Protein AF-A0A7C9DXY9-F1 (afdb_monomer)

Secondary structure (DSSP, 8-state):
-HHHHHTTS---B-TTSPBPPHHHHHHHHHTT-SSS-HHHHHHHHHHHHTT-EEEETT--SS----SS------------------S-HHHHHHHHHH--------SEEEE---TT------

Mean predicted aligned error: 15.32 Å

Organism: Opuntia streptacantha (NCBI:txid393608)

Sequence (122 aa):
TLFLAEIGALLLVDEKHTTISLKEIYEKVAEGKSGCCWEGFEVYRHLKSLGYIVGRHDIPWSLKSARGSLMRLEDSSDENSLSETAMDTSTIVQLLKDLHIMEVTPSFEVYLPNSKFRKTSP

Solvent-accessible surface area (backbone atoms only — not comparable to full-atom values): 8253 Å² total; per-residue (Å²): 109,69,69,41,41,76,72,69,76,43,88,52,60,49,99,81,70,46,74,58,50,71,67,59,54,49,52,46,33,72,68,54,77,42,101,48,49,64,68,59,47,52,54,50,50,52,43,47,74,73,49,34,46,77,46,55,49,99,52,76,95,64,86,75,83,71,83,74,80,83,86,79,91,80,89,79,89,84,88,82,90,86,86,90,74,99,65,64,56,66,57,54,51,47,53,56,68,68,48,77,68,69,85,80,74,64,77,56,40,81,41,78,69,51,96,78,70,64,79,73,77,131

pLDDT: mean 73.52, std 20.15, range [30.45, 94.94]

Foldseek 3Di:
DLLCVVVVNDWDADPVRHTDDSVNVVVVQPVCPPVAHPVNVVVVNVLVVVQKDKDFPPDDPDDPPPPDDDDDDDDDDDDDDDDDDDDPVVVVVVVVVVPPPPPPGDGIDIDDNDPPPDPPDD

InterPro domains:
  IPR024337 tRNA-splicing endonuclease, subunit Sen54 [PTHR21027] (1-83)

Structure (mmCIF, N/CA/C/O backbone):
data_AF-A0A7C9DXY9-F1
#
_entry.id   AF-A0A7C9DXY9-F1
#
loop_
_atom_site.group_PDB
_atom_site.id
_atom_site.type_symbol
_atom_site.label_atom_id
_atom_site.label_alt_id
_atom_site.label_comp_id
_atom_site.label_asym_id
_atom_site.label_entity_id
_atom_site.label_seq_id
_atom_site.pdbx_PDB_ins_code
_atom_site.Cartn_x
_atom_site.Cartn_y
_atom_site.Cartn_z
_atom_site.occupancy
_atom_site.B_iso_or_equiv
_atom_site.auth_seq_id
_atom_site.auth_comp_id
_atom_site.auth_asym_id
_atom_site.auth_atom_id
_atom_site.pdbx_PDB_model_num
ATOM 1 N N . THR A 1 1 ? -2.230 -4.893 2.667 1.00 89.31 1 THR A N 1
ATOM 2 C CA . THR A 1 1 ? -3.315 -4.951 3.670 1.00 89.31 1 THR A CA 1
ATOM 3 C C . THR A 1 1 ? -3.980 -3.606 3.865 1.00 89.31 1 THR A C 1
ATOM 5 O O . THR A 1 1 ? -5.143 -3.499 3.510 1.00 89.31 1 THR A O 1
ATOM 8 N N . LEU A 1 2 ? -3.257 -2.581 4.334 1.00 92.25 2 LEU A N 1
ATOM 9 C CA . LEU A 1 2 ? -3.814 -1.250 4.616 1.00 92.25 2 LEU A CA 1
ATOM 10 C C . LEU A 1 2 ? -4.641 -0.664 3.456 1.00 92.25 2 LEU A C 1
ATOM 12 O O . LEU A 1 2 ? -5.796 -0.328 3.662 1.00 92.25 2 LEU A O 1
ATOM 16 N N . PHE A 1 3 ? -4.122 -0.677 2.223 1.00 92.94 3 PHE A N 1
ATOM 17 C CA . PHE A 1 3 ? -4.860 -0.195 1.042 1.00 92.94 3 PHE A CA 1
ATOM 18 C C . PHE A 1 3 ? -6.227 -0.873 0.842 1.00 92.94 3 PHE A C 1
ATOM 20 O O . PHE A 1 3 ? -7.200 -0.218 0.495 1.00 92.94 3 PHE A O 1
ATOM 27 N N . LEU A 1 4 ? -6.315 -2.192 1.060 1.00 93.88 4 LEU A N 1
ATOM 28 C CA . LEU A 1 4 ? -7.575 -2.925 0.898 1.00 93.88 4 LEU A CA 1
ATOM 29 C C . LEU A 1 4 ? -8.569 -2.583 2.013 1.00 93.88 4 LEU A C 1
ATOM 31 O O . LEU A 1 4 ? -9.768 -2.532 1.758 1.00 93.88 4 LEU A O 1
ATOM 35 N N . ALA A 1 5 ? -8.068 -2.337 3.226 1.00 94.00 5 ALA A N 1
ATOM 36 C CA . ALA A 1 5 ? -8.885 -1.865 4.336 1.00 94.00 5 ALA A CA 1
ATOM 37 C C . ALA A 1 5 ? -9.385 -0.426 4.096 1.00 94.00 5 ALA A C 1
ATOM 39 O O . ALA A 1 5 ? -10.560 -0.160 4.325 1.00 94.00 5 ALA A O 1
ATOM 40 N N . GLU A 1 6 ? -8.543 0.470 3.557 1.00 93.81 6 GLU A N 1
ATOM 41 C CA . GLU A 1 6 ? -8.926 1.848 3.192 1.00 93.81 6 GLU A CA 1
ATOM 42 C C . GLU A 1 6 ? -10.101 1.887 2.206 1.00 93.81 6 GLU A C 1
ATOM 44 O O . GLU A 1 6 ? -11.012 2.695 2.366 1.00 93.81 6 GLU A O 1
ATOM 49 N N . ILE A 1 7 ? -10.104 1.008 1.198 1.00 94.31 7 ILE A N 1
ATOM 50 C CA . ILE A 1 7 ? -11.180 0.945 0.194 1.00 94.31 7 ILE A CA 1
ATOM 51 C C . ILE A 1 7 ? -12.376 0.082 0.632 1.00 94.31 7 ILE A C 1
ATOM 53 O O . ILE A 1 7 ? -13.278 -0.159 -0.167 1.00 94.31 7 ILE A O 1
ATOM 57 N N . GLY A 1 8 ? -12.373 -0.441 1.863 1.00 93.31 8 GLY A N 1
ATOM 58 C CA . GLY A 1 8 ? -13.444 -1.297 2.384 1.00 93.31 8 GLY A CA 1
ATOM 59 C C . GLY A 1 8 ? -13.518 -2.697 1.759 1.00 93.31 8 GLY A C 1
ATOM 60 O O . GLY A 1 8 ? -14.523 -3.383 1.912 1.00 93.31 8 GLY A O 1
ATOM 61 N N . ALA A 1 9 ? -12.467 -3.145 1.067 1.00 94.06 9 ALA A N 1
ATOM 62 C CA . ALA A 1 9 ? -12.392 -4.471 0.445 1.00 94.06 9 ALA A CA 1
ATOM 63 C C . ALA A 1 9 ? -11.807 -5.551 1.375 1.00 94.06 9 ALA A C 1
ATOM 65 O O . ALA A 1 9 ? -11.730 -6.719 0.996 1.00 94.06 9 ALA A O 1
ATOM 66 N N . LEU A 1 10 ? -11.354 -5.169 2.572 1.00 94.94 10 LEU A N 1
ATOM 67 C CA . LEU A 1 10 ? -10.794 -6.077 3.566 1.00 94.94 10 LEU A CA 1
ATOM 68 C C . LEU A 1 10 ? -11.209 -5.652 4.974 1.00 94.94 10 LEU A C 1
ATOM 70 O O . LEU A 1 10 ? -10.914 -4.537 5.396 1.00 94.94 10 LEU A O 1
ATOM 74 N N . LEU A 1 11 ? -11.827 -6.574 5.711 1.00 93.69 11 LEU A N 1
ATOM 75 C CA . LEU A 1 11 ? -12.087 -6.439 7.140 1.00 93.69 11 LEU A CA 1
ATOM 76 C C . LEU A 1 11 ? -11.051 -7.261 7.911 1.00 93.69 11 LEU A C 1
ATOM 78 O O . LEU A 1 11 ? -10.916 -8.461 7.675 1.00 93.69 11 LEU A O 1
ATOM 82 N N . LEU A 1 12 ? -10.320 -6.619 8.821 1.00 92.06 12 LEU A N 1
ATOM 83 C CA . LEU A 1 12 ? -9.386 -7.300 9.713 1.00 92.06 12 LEU A CA 1
ATOM 84 C C . LEU A 1 12 ? -10.046 -7.547 11.065 1.00 92.06 12 LEU A C 1
ATOM 86 O O . LEU A 1 12 ? -10.699 -6.659 11.612 1.00 92.06 12 LEU A O 1
ATOM 90 N N . VAL A 1 13 ? -9.835 -8.740 11.608 1.00 94.06 13 VAL A N 1
ATOM 91 C CA . VAL A 1 13 ? -10.272 -9.124 12.951 1.00 94.06 13 VAL A CA 1
ATOM 92 C C . VAL A 1 13 ? -9.083 -9.639 13.751 1.00 94.06 13 VAL A C 1
ATOM 94 O O . VAL A 1 13 ? -8.146 -10.200 13.180 1.00 94.06 13 VAL A O 1
ATOM 97 N N . ASP A 1 14 ? -9.106 -9.411 15.058 1.00 89.94 14 ASP A N 1
ATOM 98 C CA . ASP A 1 14 ? -8.112 -9.935 15.990 1.00 89.94 14 ASP A CA 1
ATOM 99 C C . ASP A 1 14 ? -8.426 -11.383 16.427 1.00 89.94 14 ASP A C 1
ATOM 101 O O . ASP A 1 14 ? -9.402 -12.000 15.990 1.00 89.94 14 ASP A O 1
ATOM 105 N N . GLU A 1 15 ? -7.599 -11.931 17.322 1.00 92.44 15 GLU A N 1
ATOM 106 C CA . GLU A 1 15 ? -7.778 -13.274 17.902 1.00 92.44 15 GLU A CA 1
ATOM 107 C C . GLU A 1 15 ? -9.085 -13.427 18.696 1.00 92.44 15 GLU A C 1
ATOM 109 O O . GLU A 1 15 ? -9.577 -14.537 18.885 1.00 92.44 15 GLU A O 1
ATOM 114 N N . LYS A 1 16 ? -9.664 -12.315 19.158 1.00 94.00 16 LYS A N 1
ATOM 115 C CA . LYS A 1 16 ? -10.932 -12.259 19.892 1.00 94.00 16 LYS A CA 1
ATOM 116 C C . LYS A 1 16 ? -12.114 -11.975 18.962 1.00 94.00 16 LYS A C 1
ATOM 118 O O . LYS A 1 16 ? -13.192 -11.638 19.447 1.00 94.00 16 LYS A O 1
ATOM 123 N N . HIS A 1 17 ? -11.925 -12.092 17.646 1.00 91.00 17 HIS A N 1
ATOM 124 C CA . HIS A 1 17 ? -12.917 -11.781 16.615 1.00 91.00 17 HIS A CA 1
ATOM 125 C C . HIS A 1 17 ? -13.438 -10.334 16.649 1.00 91.00 17 HIS A C 1
ATOM 127 O O . HIS A 1 17 ? -14.507 -10.038 16.117 1.00 91.00 17 HIS A O 1
ATOM 133 N N . THR A 1 18 ? -12.684 -9.416 17.251 1.00 94.12 18 THR A N 1
ATOM 134 C CA . THR A 1 18 ? -12.998 -7.988 17.280 1.00 94.12 18 THR A CA 1
ATOM 135 C C . THR A 1 18 ? -12.429 -7.323 16.036 1.00 94.12 18 THR A C 1
ATOM 137 O O . THR A 1 18 ? -11.302 -7.600 15.625 1.00 94.12 18 THR A O 1
ATOM 140 N N . THR A 1 19 ? -13.209 -6.447 15.406 1.00 93.38 19 THR A N 1
ATOM 141 C CA . THR A 1 19 ? -12.778 -5.723 14.208 1.00 93.38 19 THR A CA 1
ATOM 142 C C . THR A 1 19 ? -11.672 -4.734 14.545 1.00 93.38 19 THR A C 1
ATOM 144 O O . THR A 1 19 ? -11.861 -3.876 15.406 1.00 93.38 19 THR A O 1
ATOM 147 N N . ILE A 1 20 ? -10.559 -4.814 13.822 1.00 93.69 20 ILE A N 1
ATOM 148 C CA . ILE A 1 20 ? -9.458 -3.858 13.940 1.00 93.69 20 ILE A CA 1
ATOM 149 C C . ILE A 1 20 ? -9.846 -2.597 13.171 1.00 93.69 20 ILE A C 1
ATOM 151 O O . ILE A 1 20 ? -10.178 -2.650 11.983 1.00 93.69 20 ILE A O 1
ATOM 155 N N . SER A 1 21 ? -9.809 -1.458 13.850 1.00 93.56 21 SER A N 1
ATOM 156 C CA . SER A 1 21 ? -10.136 -0.168 13.252 1.00 93.56 21 SER A CA 1
ATOM 157 C C . SER A 1 21 ? -9.048 0.286 12.279 1.00 93.56 21 SER A C 1
ATOM 159 O O . SER A 1 21 ? -7.868 -0.025 12.437 1.00 93.56 21 SER A O 1
ATOM 161 N N . LEU A 1 22 ? -9.420 1.098 11.287 1.00 93.12 22 LEU A N 1
ATOM 162 C CA . LEU A 1 22 ? -8.454 1.640 10.327 1.00 93.12 22 LEU A CA 1
ATOM 163 C C . LEU A 1 22 ? -7.324 2.427 11.021 1.00 93.12 22 LEU A C 1
ATOM 165 O O . LEU A 1 22 ? -6.169 2.329 10.614 1.00 93.12 22 LEU A O 1
ATOM 169 N N . LYS A 1 23 ? -7.641 3.145 12.109 1.00 93.25 23 LYS A N 1
ATOM 170 C CA . LYS A 1 23 ? -6.666 3.880 12.930 1.00 93.25 23 LYS A CA 1
ATOM 171 C C . LYS A 1 23 ? -5.591 2.957 13.506 1.00 93.25 23 LYS A C 1
ATOM 173 O O . LYS A 1 23 ? -4.410 3.255 13.385 1.00 93.25 23 LYS A O 1
ATOM 178 N N . GLU A 1 24 ? -5.990 1.819 14.065 1.00 92.12 24 GLU A N 1
ATOM 179 C CA . GLU A 1 24 ? -5.055 0.833 14.621 1.00 92.12 24 GLU A CA 1
ATOM 180 C C . GLU A 1 24 ? -4.175 0.200 13.533 1.00 92.12 24 GLU A C 1
ATOM 182 O O . GLU A 1 24 ? -3.007 -0.105 13.775 1.00 92.12 24 GLU A O 1
ATOM 187 N N . ILE A 1 25 ? -4.699 0.019 12.313 1.00 91.50 25 ILE A N 1
ATOM 188 C CA . ILE A 1 25 ? -3.892 -0.455 11.178 1.00 91.50 25 ILE A CA 1
ATOM 189 C C . ILE A 1 25 ? -2.819 0.584 10.827 1.00 91.50 25 ILE A C 1
ATOM 191 O O . ILE A 1 25 ? -1.666 0.208 10.616 1.00 91.50 25 ILE A O 1
ATOM 195 N N . TYR A 1 26 ? -3.169 1.873 10.787 1.00 91.69 26 TYR A N 1
ATOM 196 C CA . TYR A 1 26 ? -2.206 2.949 10.539 1.00 91.69 26 TYR A CA 1
ATOM 197 C C . TYR A 1 26 ? -1.124 3.025 11.614 1.00 91.69 26 TYR A C 1
ATOM 199 O O . TYR A 1 26 ? 0.053 3.119 11.275 1.00 91.69 26 TYR A O 1
ATOM 207 N N . GLU A 1 27 ? -1.501 2.934 12.890 1.00 90.94 27 GLU A N 1
ATOM 208 C CA . GLU A 1 27 ? -0.551 2.924 14.008 1.00 90.94 27 GLU A CA 1
ATOM 209 C C . GLU A 1 27 ? 0.459 1.777 13.860 1.00 90.94 27 GLU A C 1
ATOM 211 O O . GLU A 1 27 ? 1.665 2.003 13.928 1.00 90.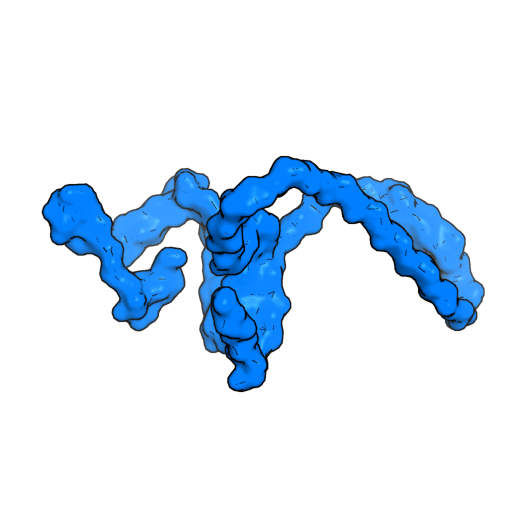94 27 GLU A O 1
ATOM 216 N N . LYS A 1 28 ? -0.001 0.568 13.510 1.00 87.69 28 LYS A N 1
ATOM 217 C CA . LYS A 1 28 ? 0.884 -0.585 13.264 1.00 87.69 28 LYS A CA 1
ATOM 218 C C . LYS A 1 28 ? 1.865 -0.376 12.105 1.00 87.69 28 LYS A C 1
ATOM 220 O O . LYS A 1 28 ? 2.976 -0.903 12.164 1.00 87.69 28 LYS A O 1
ATOM 225 N N . VAL A 1 29 ? 1.466 0.354 11.060 1.00 87.81 29 VAL A N 1
ATOM 226 C CA . VAL A 1 29 ? 2.355 0.696 9.936 1.00 87.81 29 VAL A CA 1
ATOM 227 C C . VAL A 1 29 ? 3.361 1.769 10.350 1.00 87.81 29 VAL A C 1
ATOM 229 O O . VAL A 1 29 ? 4.548 1.630 10.063 1.00 87.81 29 VAL A O 1
ATOM 232 N N . ALA A 1 30 ? 2.916 2.796 11.076 1.00 87.06 30 ALA A N 1
ATOM 233 C CA . ALA A 1 30 ? 3.774 3.864 11.584 1.00 87.06 30 ALA A CA 1
ATOM 234 C C . ALA A 1 30 ? 4.820 3.358 12.594 1.00 87.06 30 ALA A C 1
ATOM 236 O O . ALA A 1 30 ? 5.930 3.877 12.646 1.00 87.06 30 ALA A O 1
ATOM 237 N N . GLU A 1 31 ? 4.504 2.308 13.357 1.00 87.06 31 GLU A N 1
ATOM 238 C CA . GLU A 1 31 ? 5.454 1.637 14.253 1.00 87.06 31 GLU A CA 1
ATOM 239 C C . GLU A 1 31 ? 6.623 0.953 13.518 1.00 87.06 31 GLU A C 1
ATOM 241 O O . GLU A 1 31 ? 7.585 0.544 14.168 1.00 87.06 31 GLU A O 1
ATOM 246 N N . GLY A 1 32 ? 6.549 0.766 12.193 1.00 79.19 32 GLY A N 1
ATOM 247 C CA . GLY A 1 32 ? 7.618 0.162 11.384 1.00 79.19 32 GLY A CA 1
ATOM 248 C C . GLY A 1 32 ? 7.863 -1.332 11.642 1.00 79.19 32 GLY A C 1
ATOM 249 O O . GLY A 1 32 ? 8.791 -1.916 11.091 1.00 79.19 32 GLY A O 1
ATOM 250 N N . LYS A 1 33 ? 7.033 -1.974 12.473 1.00 75.19 33 LYS A N 1
ATOM 251 C CA . LYS A 1 33 ? 7.135 -3.407 12.813 1.00 75.19 33 LYS A CA 1
ATOM 252 C C . LYS A 1 33 ? 6.486 -4.310 11.770 1.00 75.19 33 LYS A C 1
ATOM 254 O O . LYS A 1 33 ? 6.796 -5.495 11.684 1.00 75.19 33 LYS A O 1
ATOM 259 N N . SER A 1 34 ? 5.564 -3.769 10.981 1.00 67.38 34 SER A N 1
ATOM 260 C CA . SER A 1 34 ? 5.091 -4.417 9.765 1.00 67.38 34 SER A CA 1
ATOM 261 C C . SER A 1 34 ? 6.145 -4.188 8.692 1.00 67.38 34 SER A C 1
ATOM 263 O O . SER A 1 34 ? 6.509 -3.037 8.506 1.00 67.38 34 SER A O 1
ATOM 265 N N . GLY A 1 35 ? 6.632 -5.220 7.994 1.00 72.31 35 GLY A N 1
ATOM 266 C CA . GLY A 1 35 ? 7.682 -5.131 6.956 1.00 72.31 35 GLY A CA 1
ATOM 267 C C . GLY A 1 35 ? 7.314 -4.328 5.690 1.00 72.31 35 GLY A C 1
ATOM 268 O O . GLY A 1 35 ? 7.477 -4.820 4.574 1.00 72.31 35 GLY A O 1
ATOM 269 N N . CYS A 1 36 ? 6.761 -3.133 5.884 1.00 76.25 36 CYS A N 1
ATOM 270 C CA . CYS A 1 36 ? 6.344 -2.083 4.973 1.00 76.25 36 CYS A CA 1
ATOM 271 C C . CYS A 1 36 ? 6.517 -0.758 5.736 1.00 76.25 36 CYS A C 1
ATOM 273 O O . CYS A 1 36 ? 5.872 -0.563 6.766 1.00 76.25 36 CYS A O 1
ATOM 275 N N . CYS A 1 37 ? 7.365 0.139 5.238 1.00 84.94 37 CYS A N 1
ATOM 276 C CA . CYS A 1 37 ? 7.462 1.505 5.751 1.00 84.94 37 CYS A CA 1
ATOM 277 C C . CYS A 1 37 ? 6.319 2.386 5.218 1.00 84.94 37 CYS A C 1
ATOM 279 O O . CYS A 1 37 ? 5.583 1.987 4.304 1.00 84.94 37 CYS A O 1
ATOM 281 N N . TRP A 1 38 ? 6.182 3.587 5.784 1.00 88.12 38 TRP A N 1
ATOM 282 C CA . TRP A 1 38 ? 5.165 4.559 5.381 1.00 88.12 38 TRP A CA 1
ATOM 283 C C . TRP A 1 38 ? 5.357 5.021 3.934 1.00 88.12 38 TRP A C 1
ATOM 285 O O . TRP A 1 38 ? 4.423 4.990 3.136 1.00 88.12 38 TRP A O 1
ATOM 295 N N . GLU A 1 39 ? 6.591 5.345 3.563 1.00 89.25 39 GLU A N 1
ATOM 296 C CA . GLU A 1 39 ? 6.957 5.841 2.236 1.00 89.25 39 GLU A CA 1
ATOM 297 C C . GLU A 1 39 ? 6.654 4.788 1.162 1.00 89.25 39 GLU A C 1
ATOM 299 O O . GLU A 1 39 ? 6.085 5.082 0.110 1.00 89.25 39 GLU A O 1
ATOM 304 N N . GLY A 1 40 ? 6.961 3.520 1.455 1.00 89.12 40 GLY A N 1
ATOM 305 C CA . GLY A 1 40 ? 6.621 2.400 0.580 1.00 89.12 40 GLY A CA 1
ATOM 306 C C . GLY A 1 40 ? 5.110 2.240 0.407 1.00 89.12 40 GLY A C 1
ATOM 307 O O . GLY A 1 40 ? 4.639 1.941 -0.693 1.00 89.12 40 GLY A O 1
ATOM 308 N N . PHE A 1 41 ? 4.334 2.479 1.466 1.00 91.00 41 PHE A N 1
ATOM 309 C CA . PHE A 1 41 ? 2.878 2.453 1.390 1.00 91.00 41 PHE A CA 1
ATOM 310 C C . PHE A 1 41 ? 2.316 3.591 0.528 1.00 91.00 41 PHE A C 1
ATOM 312 O O . PHE A 1 41 ? 1.412 3.339 -0.269 1.00 91.00 41 PHE A O 1
ATOM 319 N N . GLU A 1 42 ? 2.848 4.809 0.624 1.00 92.62 42 GLU A N 1
ATOM 320 C CA . GLU A 1 42 ? 2.406 5.940 -0.204 1.00 92.62 42 GLU A CA 1
ATOM 321 C C . GLU A 1 42 ? 2.630 5.675 -1.696 1.00 92.62 42 GLU A C 1
ATOM 323 O O . GLU A 1 42 ? 1.709 5.844 -2.503 1.00 92.62 42 GLU A O 1
ATOM 328 N N . VAL A 1 43 ? 3.811 5.162 -2.059 1.00 93.06 43 VAL A N 1
ATOM 329 C CA . VAL A 1 43 ? 4.124 4.757 -3.439 1.00 93.06 43 VAL A CA 1
ATOM 330 C C . VAL A 1 43 ? 3.176 3.650 -3.903 1.00 93.06 43 VAL A C 1
ATOM 332 O O . VAL A 1 43 ? 2.570 3.756 -4.973 1.00 93.06 43 VAL A O 1
ATOM 335 N N . TYR A 1 44 ? 2.985 2.611 -3.085 1.00 92.94 44 TYR A N 1
ATOM 336 C CA . TYR A 1 44 ? 2.054 1.522 -3.380 1.00 92.94 44 TYR A CA 1
ATOM 337 C C . TYR A 1 44 ? 0.626 2.038 -3.606 1.00 92.94 44 TYR A C 1
ATOM 339 O O . TYR A 1 44 ? -0.015 1.682 -4.597 1.00 92.94 44 TYR A O 1
ATOM 347 N N . ARG A 1 45 ? 0.125 2.900 -2.715 1.00 93.81 45 ARG A N 1
ATOM 348 C CA . ARG A 1 45 ? -1.216 3.496 -2.782 1.00 93.81 45 ARG A CA 1
ATOM 349 C C . ARG A 1 45 ? -1.395 4.299 -4.065 1.00 93.81 45 ARG A C 1
ATOM 351 O O . ARG A 1 45 ? -2.416 4.141 -4.737 1.00 93.81 45 ARG A O 1
ATOM 358 N N . HIS A 1 46 ? -0.399 5.100 -4.436 1.00 94.31 46 HIS A N 1
ATOM 359 C CA . HIS A 1 46 ? -0.428 5.879 -5.668 1.00 94.31 46 HIS A CA 1
ATOM 360 C C . HIS A 1 46 ? -0.488 4.979 -6.911 1.00 94.31 46 HIS A C 1
ATOM 362 O O . HIS A 1 46 ? -1.421 5.094 -7.708 1.00 94.31 46 HIS A O 1
ATOM 368 N N . LEU A 1 47 ? 0.423 4.009 -7.033 1.00 93.12 47 LEU A N 1
ATOM 369 C CA . LEU A 1 47 ? 0.443 3.056 -8.149 1.00 93.12 47 LEU A CA 1
ATOM 370 C C . LEU A 1 47 ? -0.876 2.282 -8.270 1.00 93.12 47 LEU A C 1
ATOM 372 O O . LEU A 1 47 ? -1.433 2.146 -9.361 1.00 93.12 47 LEU A O 1
ATOM 376 N N . LYS A 1 48 ? -1.421 1.817 -7.140 1.00 92.50 48 LYS A N 1
ATOM 377 C CA . LYS A 1 48 ? -2.714 1.128 -7.102 1.00 92.50 48 LYS A CA 1
ATOM 378 C C . LYS A 1 48 ? -3.867 2.018 -7.558 1.00 92.50 48 LYS A C 1
ATOM 380 O O . LYS A 1 48 ? -4.726 1.526 -8.286 1.00 92.50 48 LYS A O 1
ATOM 385 N N . SER A 1 49 ? -3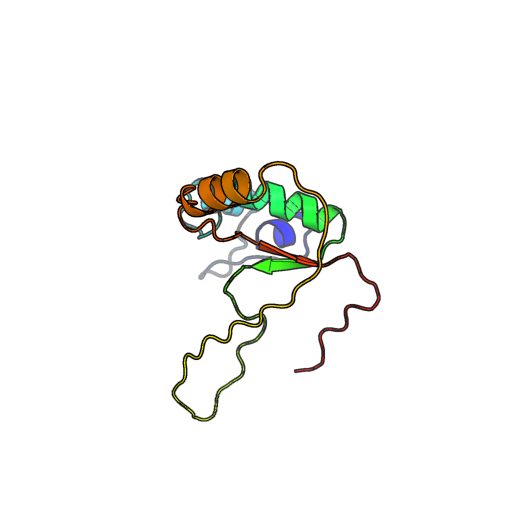.887 3.292 -7.167 1.00 90.25 49 SER A N 1
ATOM 386 C CA . SER A 1 49 ? -4.931 4.243 -7.583 1.00 90.25 49 SER A CA 1
ATOM 387 C C . SER A 1 49 ? -4.934 4.503 -9.094 1.00 90.25 49 SER A C 1
ATOM 389 O O . SER A 1 49 ? -5.993 4.690 -9.683 1.00 90.25 49 SER A O 1
ATOM 391 N N . LEU A 1 50 ? -3.763 4.420 -9.731 1.00 91.06 50 LEU A N 1
ATOM 392 C CA . LEU A 1 50 ? -3.588 4.533 -11.181 1.00 91.06 50 LEU A CA 1
ATOM 393 C C . LEU A 1 50 ? -3.939 3.239 -11.944 1.00 91.06 50 LEU A C 1
ATOM 395 O O . LEU A 1 50 ? -3.857 3.200 -13.169 1.00 91.06 50 LEU A O 1
ATOM 399 N N . GLY A 1 51 ? -4.312 2.165 -11.241 1.00 89.94 51 GLY A N 1
ATOM 400 C CA . GLY A 1 51 ? -4.674 0.882 -11.846 1.00 89.94 51 GLY A CA 1
ATOM 401 C C . GLY A 1 51 ? -3.490 -0.040 -12.142 1.00 89.94 51 GLY A C 1
ATOM 402 O O . GLY A 1 51 ? -3.687 -1.093 -12.750 1.00 89.94 51 GLY A O 1
ATOM 403 N N . TYR A 1 52 ? -2.276 0.304 -11.699 1.00 90.75 52 TYR A N 1
ATOM 404 C CA . TYR A 1 52 ? -1.130 -0.586 -11.857 1.00 90.75 52 TYR A CA 1
ATOM 405 C C . TYR A 1 52 ? -1.293 -1.845 -11.009 1.00 90.75 52 TYR A C 1
ATOM 407 O O . TYR A 1 52 ? -1.934 -1.885 -9.944 1.00 90.75 52 TYR A O 1
ATOM 415 N N . ILE A 1 53 ? -0.660 -2.899 -11.499 1.00 89.50 53 ILE A N 1
ATOM 416 C CA . ILE A 1 53 ? -0.523 -4.155 -10.787 1.00 89.50 53 ILE A CA 1
ATOM 417 C C . ILE A 1 53 ? 0.839 -4.107 -10.098 1.00 89.50 53 ILE A C 1
ATOM 419 O O . ILE A 1 53 ? 1.863 -3.957 -10.754 1.00 89.50 53 ILE A O 1
ATOM 423 N N . VAL A 1 54 ? 0.832 -4.181 -8.767 1.00 90.69 54 VAL A N 1
ATOM 424 C CA . VAL A 1 54 ? 2.026 -3.996 -7.934 1.00 90.69 54 VAL A CA 1
ATOM 425 C C . VAL A 1 54 ? 2.276 -5.275 -7.141 1.00 90.69 54 VAL A C 1
ATOM 427 O O . VAL A 1 54 ? 1.428 -5.671 -6.335 1.00 90.69 54 VAL A O 1
ATOM 430 N N . GLY A 1 55 ? 3.413 -5.918 -7.396 1.00 88.06 55 GLY A N 1
ATOM 431 C CA . GLY A 1 55 ? 3.941 -7.066 -6.662 1.00 88.06 55 GLY A CA 1
ATOM 432 C C . GLY A 1 55 ? 5.067 -6.652 -5.714 1.00 88.06 55 GLY A C 1
ATOM 433 O O . GLY A 1 55 ? 5.666 -5.588 -5.873 1.00 88.06 55 GLY A O 1
ATOM 434 N N . ARG A 1 56 ? 5.352 -7.484 -4.710 1.00 84.19 56 ARG A N 1
ATOM 435 C CA . ARG A 1 56 ? 6.561 -7.332 -3.893 1.00 84.19 56 ARG A CA 1
ATOM 436 C C . ARG A 1 56 ? 7.724 -8.000 -4.609 1.00 84.19 56 ARG A C 1
ATOM 438 O O . ARG A 1 56 ? 7.567 -9.133 -5.050 1.00 84.19 56 ARG A O 1
ATOM 445 N N . HIS A 1 57 ? 8.860 -7.318 -4.660 1.00 83.75 57 HIS A N 1
ATOM 446 C CA . HIS A 1 57 ? 10.087 -7.927 -5.157 1.00 83.75 57 HIS A CA 1
ATOM 447 C C . HIS A 1 57 ? 10.500 -9.110 -4.268 1.00 83.75 57 HIS A C 1
ATOM 449 O O . HIS A 1 57 ? 10.207 -9.109 -3.065 1.00 83.75 57 HIS A O 1
ATOM 455 N N . ASP A 1 58 ? 11.090 -10.135 -4.883 1.00 79.94 58 ASP A N 1
ATOM 456 C CA . ASP A 1 58 ? 11.542 -11.393 -4.265 1.00 79.94 58 ASP A CA 1
ATOM 457 C C . ASP A 1 58 ? 10.469 -12.229 -3.551 1.00 79.94 58 ASP A C 1
ATOM 459 O O . ASP A 1 58 ? 10.777 -13.225 -2.892 1.00 79.94 58 ASP A O 1
ATOM 463 N N . ILE A 1 59 ? 9.188 -11.870 -3.683 1.00 78.19 59 ILE A N 1
ATOM 464 C CA . ILE A 1 59 ? 8.089 -12.671 -3.146 1.00 78.19 59 ILE A CA 1
ATOM 465 C C . ILE A 1 59 ? 7.324 -13.315 -4.300 1.00 78.19 59 ILE A C 1
ATOM 467 O O . ILE A 1 59 ? 6.613 -12.617 -5.029 1.00 78.19 59 ILE A O 1
ATOM 471 N N . PRO A 1 60 ? 7.392 -14.652 -4.453 1.00 78.62 60 PRO A N 1
ATOM 472 C CA . PRO A 1 60 ? 6.643 -15.331 -5.494 1.00 78.62 60 PRO A CA 1
ATOM 473 C C . PR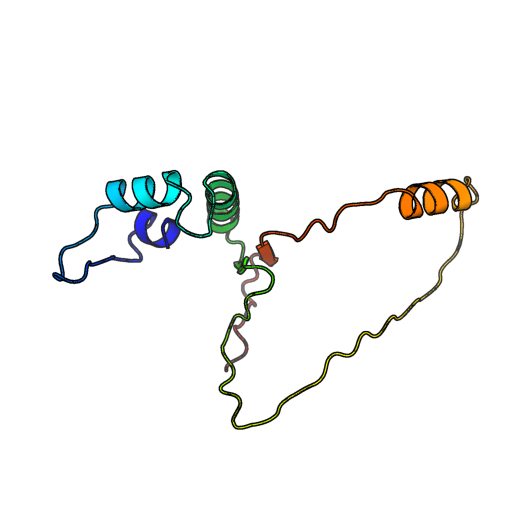O A 1 60 ? 5.139 -15.124 -5.288 1.00 78.62 60 PRO A C 1
ATOM 475 O O . PRO A 1 60 ? 4.605 -15.262 -4.187 1.00 78.62 60 PRO A O 1
ATOM 478 N N . TRP A 1 61 ? 4.438 -14.834 -6.384 1.00 71.00 61 TRP A N 1
ATOM 479 C CA . TRP A 1 61 ? 2.994 -14.572 -6.403 1.00 71.00 61 TRP A CA 1
ATOM 480 C C . TRP A 1 61 ? 2.144 -15.767 -5.961 1.00 71.00 61 TRP A C 1
ATOM 482 O O . TRP A 1 61 ? 1.020 -15.605 -5.485 1.00 71.00 61 TRP A O 1
ATOM 492 N N . SER A 1 62 ? 2.674 -16.972 -6.148 1.00 74.69 62 SER A N 1
ATOM 493 C CA . SER A 1 62 ? 2.041 -18.227 -5.775 1.00 74.69 62 SER A CA 1
ATOM 494 C C . SER A 1 62 ? 3.081 -19.161 -5.185 1.00 74.69 62 SER A C 1
ATOM 496 O O . SER A 1 62 ? 4.147 -19.358 -5.770 1.00 74.69 62 SER A O 1
ATOM 498 N N . LEU A 1 63 ? 2.740 -19.805 -4.073 1.00 68.38 63 LEU A N 1
ATOM 499 C CA . LEU A 1 63 ? 3.512 -20.932 -3.580 1.00 68.38 63 LEU A CA 1
ATOM 500 C C . LEU A 1 63 ? 3.165 -22.149 -4.445 1.00 68.38 63 LEU A C 1
ATOM 502 O O . LEU A 1 63 ? 2.113 -22.765 -4.268 1.00 68.38 63 LEU A O 1
ATOM 506 N N . LYS A 1 64 ? 4.027 -22.504 -5.400 1.00 68.62 64 LYS A N 1
ATOM 507 C CA . LYS A 1 64 ? 3.922 -23.813 -6.049 1.00 68.62 64 LYS A CA 1
ATOM 508 C C . LYS A 1 64 ? 4.228 -24.844 -4.966 1.00 68.62 64 LYS A C 1
ATOM 510 O O . LYS A 1 64 ? 5.343 -24.866 -4.451 1.00 68.62 64 LYS A O 1
ATOM 515 N N . SER A 1 65 ? 3.243 -25.653 -4.570 1.00 53.81 65 SER A N 1
ATOM 516 C CA .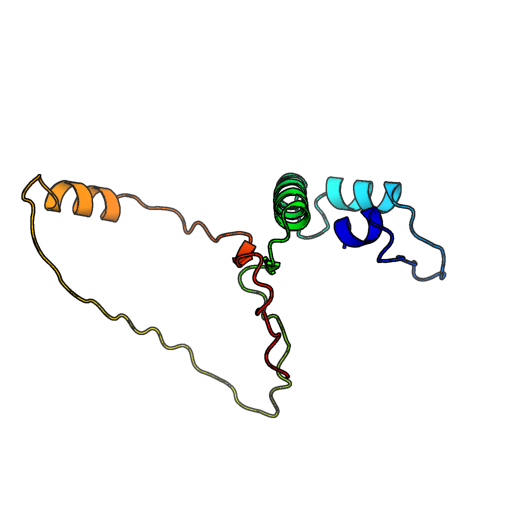 SER A 1 65 ? 3.488 -26.773 -3.657 1.00 53.81 65 SER A CA 1
ATOM 517 C C . SER A 1 65 ? 4.457 -27.725 -4.354 1.00 53.81 65 SER A C 1
ATOM 519 O O . SER A 1 65 ? 4.079 -28.507 -5.228 1.00 53.81 65 SER A O 1
ATOM 521 N N . ALA A 1 66 ? 5.742 -27.584 -4.043 1.00 51.94 66 ALA A N 1
ATOM 522 C CA . ALA A 1 66 ? 6.772 -28.457 -4.553 1.00 51.94 66 ALA A CA 1
ATOM 523 C C . ALA A 1 66 ? 6.592 -29.808 -3.868 1.00 51.94 66 ALA A C 1
ATOM 525 O O . ALA A 1 66 ? 7.035 -30.024 -2.740 1.00 51.94 66 ALA A O 1
ATOM 526 N N . ARG A 1 67 ? 5.956 -30.748 -4.563 1.00 52.84 67 ARG A N 1
ATOM 527 C CA . ARG A 1 67 ? 6.154 -32.161 -4.265 1.00 52.84 67 ARG A CA 1
ATOM 528 C C . ARG A 1 67 ? 7.562 -32.524 -4.756 1.00 52.84 67 ARG A C 1
ATOM 530 O O . ARG A 1 67 ? 7.712 -33.017 -5.860 1.00 52.84 67 ARG A O 1
ATOM 537 N N . GLY A 1 68 ? 8.561 -32.188 -3.935 1.00 49.62 68 GLY A N 1
ATOM 538 C CA . GLY A 1 68 ? 9.964 -32.596 -4.038 1.00 49.62 68 GLY A CA 1
ATOM 539 C C . GLY A 1 68 ? 10.729 -32.122 -5.278 1.00 49.62 68 GLY A C 1
ATOM 540 O O . GLY A 1 68 ? 10.596 -32.701 -6.344 1.00 49.62 68 GLY A O 1
ATOM 541 N N . SER A 1 69 ? 11.622 -31.148 -5.111 1.00 35.09 69 SER A N 1
ATOM 542 C CA . SER A 1 69 ? 13.032 -31.306 -5.499 1.00 35.09 69 SER A CA 1
ATOM 543 C C . SER A 1 69 ? 13.827 -30.094 -5.025 1.00 35.09 69 SER A C 1
ATOM 545 O O . SER A 1 69 ? 13.447 -28.947 -5.239 1.00 35.09 69 SER A O 1
ATOM 547 N N . LEU A 1 70 ? 14.924 -30.399 -4.353 1.00 42.97 70 LEU A N 1
ATOM 548 C CA . LEU A 1 70 ? 15.957 -29.507 -3.855 1.00 42.97 70 LEU A CA 1
ATOM 549 C C . LEU A 1 70 ? 16.891 -29.095 -5.015 1.00 42.97 70 LEU A C 1
ATOM 551 O O . LEU A 1 70 ? 17.200 -29.939 -5.852 1.00 42.97 70 LEU A O 1
ATOM 555 N N . MET A 1 71 ? 17.364 -27.837 -4.988 1.00 38.41 71 MET A N 1
ATOM 556 C CA . MET A 1 71 ? 18.412 -27.217 -5.837 1.00 38.41 71 MET A CA 1
ATOM 557 C C . MET A 1 71 ? 18.061 -27.029 -7.330 1.00 38.41 71 MET A C 1
ATOM 559 O O . MET A 1 71 ? 17.428 -27.875 -7.941 1.00 38.41 71 MET A O 1
ATOM 563 N N . ARG A 1 72 ? 18.412 -25.912 -7.983 1.00 35.16 72 ARG A N 1
ATOM 564 C CA . ARG A 1 72 ? 19.755 -25.321 -8.080 1.00 35.16 72 ARG A CA 1
ATOM 565 C C . ARG A 1 72 ? 19.681 -23.840 -8.491 1.00 35.16 72 ARG A C 1
ATOM 567 O O . ARG A 1 72 ? 18.846 -23.462 -9.305 1.00 35.16 72 ARG A O 1
ATOM 574 N N . LEU A 1 73 ? 20.590 -23.063 -7.909 1.00 48.88 73 LEU A N 1
ATOM 575 C CA . LEU A 1 73 ? 21.170 -21.828 -8.435 1.00 48.88 73 LEU A CA 1
ATOM 576 C C . LEU A 1 73 ? 21.746 -22.090 -9.833 1.00 48.88 73 LEU A C 1
ATOM 578 O O . LEU A 1 73 ? 22.509 -23.045 -9.959 1.00 48.88 73 LEU A O 1
ATOM 582 N N . GLU A 1 74 ? 21.440 -21.252 -10.822 1.00 34.56 74 GLU A N 1
ATOM 583 C CA . GLU A 1 74 ? 22.330 -21.033 -11.967 1.00 34.56 74 GLU A CA 1
ATOM 584 C C . GLU A 1 74 ? 22.015 -19.696 -12.652 1.00 34.56 74 GLU A C 1
ATOM 586 O O . GLU A 1 74 ? 20.902 -19.427 -13.101 1.00 34.56 74 GLU A O 1
ATOM 591 N N . ASP A 1 75 ? 23.046 -18.863 -12.609 1.00 35.25 75 ASP A N 1
ATOM 592 C CA . ASP A 1 75 ? 23.291 -17.618 -13.317 1.00 35.25 75 ASP A CA 1
ATOM 593 C C . ASP A 1 75 ? 23.479 -17.915 -14.817 1.00 35.25 75 ASP A C 1
ATOM 595 O O . ASP A 1 75 ? 24.136 -18.899 -15.169 1.00 35.25 75 ASP A O 1
ATOM 599 N N . SER A 1 76 ? 22.925 -17.092 -15.709 1.00 35.88 76 SER A N 1
ATOM 600 C CA . SER A 1 76 ? 23.307 -17.124 -17.124 1.00 35.88 76 SER A CA 1
ATOM 601 C C . SER A 1 76 ? 23.189 -15.742 -17.760 1.00 35.88 76 SER A C 1
ATOM 603 O O . SER A 1 76 ? 22.108 -15.281 -18.130 1.00 35.88 76 SER A O 1
ATOM 605 N N . SER A 1 77 ? 24.357 -15.114 -17.860 1.00 36.78 77 SER A N 1
ATOM 606 C CA . SER A 1 77 ? 24.702 -14.004 -18.743 1.00 36.78 77 SER A CA 1
ATOM 607 C C . SER A 1 77 ? 24.298 -14.286 -20.193 1.00 36.78 77 SER A C 1
ATOM 609 O O . SER A 1 77 ? 24.527 -15.394 -20.667 1.00 36.78 77 SER A O 1
ATOM 611 N N . ASP A 1 78 ? 23.786 -13.275 -20.899 1.00 30.45 78 ASP A N 1
ATOM 612 C CA . ASP A 1 78 ? 23.791 -13.236 -22.364 1.00 30.45 78 ASP A CA 1
ATOM 613 C C . ASP A 1 78 ? 24.010 -11.791 -22.840 1.00 30.45 78 ASP A C 1
ATOM 615 O O . ASP A 1 78 ? 23.160 -10.906 -22.716 1.00 30.45 78 ASP A O 1
ATOM 619 N N . GLU A 1 79 ? 25.209 -11.564 -23.370 1.00 35.03 79 GLU A N 1
ATOM 620 C CA . GLU A 1 79 ? 25.664 -10.331 -23.999 1.00 35.03 79 GLU A CA 1
ATOM 621 C C . GLU A 1 79 ? 25.198 -10.304 -25.462 1.00 35.03 79 GLU A C 1
ATOM 623 O O . GLU A 1 79 ? 25.384 -11.281 -26.189 1.00 35.03 79 GLU A O 1
ATOM 628 N N . ASN A 1 80 ? 24.654 -9.180 -25.945 1.00 32.22 80 ASN A N 1
ATOM 629 C CA . ASN A 1 80 ? 24.557 -8.954 -27.387 1.00 32.22 80 ASN A CA 1
ATOM 630 C C . ASN A 1 80 ? 24.868 -7.501 -27.773 1.00 32.22 80 ASN A C 1
ATOM 632 O O . ASN A 1 80 ? 24.294 -6.543 -27.260 1.00 32.22 80 ASN A O 1
ATOM 636 N N . SER A 1 81 ? 25.814 -7.392 -28.700 1.00 37.09 81 SER A N 1
ATOM 637 C CA . SER A 1 81 ? 26.445 -6.203 -29.274 1.00 37.09 81 SER A CA 1
ATOM 638 C C . SER A 1 81 ? 25.522 -5.364 -30.160 1.00 37.09 81 SER A C 1
ATOM 640 O O . SER A 1 81 ? 24.739 -5.952 -30.900 1.00 37.09 81 SER A O 1
ATOM 642 N N . LEU A 1 82 ? 25.722 -4.036 -30.204 1.00 34.09 82 LEU A N 1
ATOM 643 C CA . LEU A 1 82 ? 25.525 -3.172 -3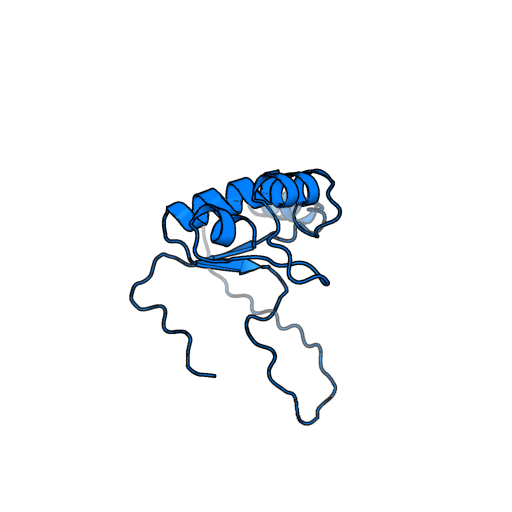1.388 1.00 34.09 82 LEU A CA 1
ATOM 644 C C . LEU A 1 82 ? 26.178 -1.786 -31.173 1.00 34.09 82 LEU A C 1
ATOM 646 O O . LEU A 1 82 ? 26.280 -1.295 -30.053 1.00 34.09 82 LEU A O 1
ATOM 650 N N . SER A 1 83 ? 26.695 -1.214 -32.259 1.00 39.72 83 SER A N 1
ATOM 651 C CA . SER A 1 83 ? 27.749 -0.192 -32.344 1.00 39.72 83 SER A CA 1
ATOM 652 C C . SER A 1 83 ? 27.274 1.269 -32.481 1.00 39.72 83 SER A C 1
ATOM 654 O O . SER A 1 83 ? 26.146 1.518 -32.884 1.00 39.72 83 SER A O 1
ATOM 656 N N . GLU A 1 84 ? 28.236 2.190 -32.288 1.00 38.44 84 GLU A N 1
ATOM 657 C CA . GLU A 1 84 ? 28.322 3.594 -32.766 1.00 38.44 84 GLU A CA 1
ATOM 658 C C . GLU A 1 84 ? 27.778 4.740 -31.889 1.00 38.44 84 GLU A C 1
ATOM 660 O O . GLU A 1 84 ? 26.637 5.173 -31.990 1.00 38.44 84 GLU A O 1
ATOM 665 N N . THR A 1 85 ? 28.676 5.369 -31.123 1.00 40.06 85 THR A N 1
ATOM 666 C CA . THR A 1 85 ? 29.209 6.724 -31.401 1.00 40.06 85 THR A CA 1
ATOM 667 C C . THR A 1 85 ? 30.321 7.023 -30.391 1.00 40.06 85 THR A C 1
ATOM 669 O O . THR A 1 85 ? 30.140 6.900 -29.183 1.00 40.06 85 THR A O 1
ATOM 672 N N . ALA A 1 86 ? 31.518 7.332 -30.894 1.00 49.34 86 ALA A N 1
ATOM 673 C CA . ALA A 1 86 ? 32.729 7.509 -30.098 1.00 49.34 86 ALA A CA 1
ATOM 674 C C . ALA A 1 86 ? 32.709 8.853 -29.354 1.00 49.34 86 ALA A C 1
ATOM 676 O O . ALA A 1 86 ? 33.262 9.850 -29.809 1.00 49.34 86 ALA A O 1
ATOM 677 N N . MET A 1 87 ? 32.055 8.861 -28.199 1.00 54.53 87 MET A N 1
ATOM 678 C CA . MET A 1 87 ? 32.274 9.836 -27.143 1.00 54.53 87 MET A CA 1
ATOM 679 C C . MET A 1 87 ? 32.623 9.034 -25.895 1.00 54.53 87 MET A C 1
ATOM 681 O O . MET A 1 87 ? 31.713 8.519 -25.260 1.00 54.53 87 MET A O 1
ATOM 685 N N . ASP A 1 88 ? 33.924 8.829 -25.646 1.00 55.91 88 ASP A N 1
ATOM 686 C CA . ASP A 1 88 ? 34.529 8.217 -24.449 1.00 55.91 88 ASP A CA 1
ATOM 687 C C . ASP A 1 88 ? 33.615 7.247 -23.677 1.00 55.91 88 ASP A C 1
ATOM 689 O O . ASP A 1 88 ? 33.445 7.320 -22.457 1.00 55.91 88 ASP A O 1
ATOM 693 N N . THR A 1 89 ? 33.007 6.304 -24.403 1.00 58.41 89 THR A N 1
ATOM 694 C CA . THR A 1 89 ? 32.127 5.292 -23.819 1.00 58.41 89 THR A CA 1
ATOM 695 C C . THR A 1 89 ? 32.929 4.419 -22.872 1.00 58.41 89 THR A C 1
ATOM 697 O O . THR A 1 89 ? 32.397 3.970 -21.868 1.00 58.41 89 THR A O 1
ATOM 700 N N . SER A 1 90 ? 34.234 4.270 -23.123 1.00 67.25 90 SER A N 1
ATOM 701 C CA . SER A 1 90 ? 35.195 3.679 -22.197 1.00 67.25 90 SER A CA 1
ATOM 702 C C . SER A 1 90 ? 35.212 4.392 -20.851 1.00 67.25 90 SER A C 1
ATOM 704 O O . SER A 1 90 ? 35.168 3.720 -19.832 1.00 67.25 90 SER A O 1
ATOM 706 N N . THR A 1 91 ? 35.214 5.726 -20.827 1.00 73.69 91 THR A N 1
ATOM 707 C CA . THR A 1 91 ? 35.247 6.529 -19.597 1.00 73.69 91 THR A CA 1
ATOM 708 C C . THR A 1 91 ? 33.922 6.430 -18.849 1.00 73.69 91 THR A C 1
ATOM 710 O O . THR A 1 91 ? 33.927 6.257 -17.636 1.00 73.69 91 THR A O 1
ATOM 713 N 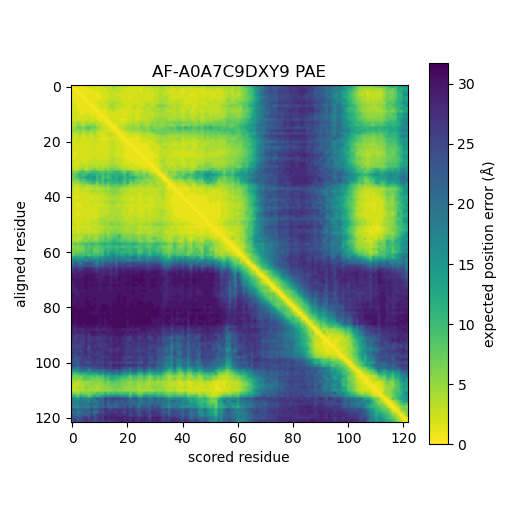N . ILE A 1 92 ? 32.789 6.452 -19.560 1.00 72.75 92 ILE A N 1
ATOM 714 C CA . ILE A 1 92 ? 31.450 6.262 -18.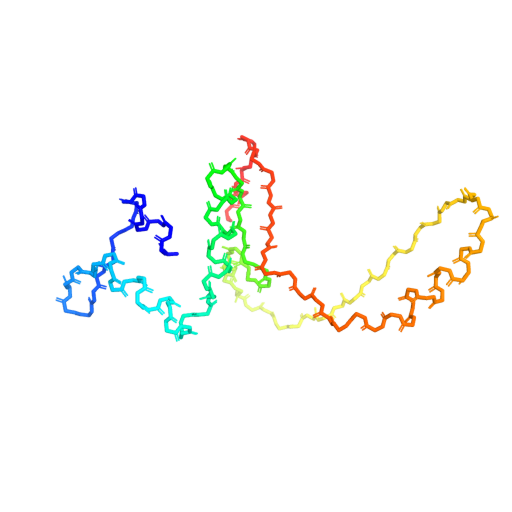973 1.00 72.75 92 ILE A CA 1
ATOM 715 C C . ILE A 1 92 ? 31.286 4.836 -18.423 1.00 72.75 92 ILE A C 1
ATOM 717 O O . ILE A 1 92 ? 30.764 4.657 -17.327 1.00 72.75 92 ILE A O 1
ATOM 721 N N . VAL A 1 93 ? 31.762 3.821 -19.151 1.00 73.19 93 VAL A N 1
ATOM 722 C CA . VAL A 1 93 ? 31.749 2.412 -18.728 1.00 73.19 93 VAL A CA 1
ATOM 723 C C . VAL A 1 93 ? 32.675 2.191 -17.534 1.00 73.19 93 VAL A C 1
ATOM 725 O O . VAL A 1 93 ? 32.298 1.457 -16.627 1.00 73.19 93 VAL A O 1
ATOM 728 N N . GLN A 1 94 ? 33.850 2.829 -17.491 1.00 74.38 94 GLN A N 1
ATOM 729 C CA . GLN A 1 94 ? 34.732 2.806 -16.320 1.00 74.38 94 GLN A CA 1
ATOM 730 C C . GLN A 1 94 ? 34.035 3.445 -15.115 1.00 74.38 94 GLN A C 1
ATOM 732 O O . GLN A 1 94 ? 33.960 2.828 -14.063 1.00 74.38 94 GLN A O 1
ATOM 737 N N . LEU A 1 95 ? 33.427 4.623 -15.296 1.00 78.19 95 LEU A N 1
ATOM 738 C CA . LEU A 1 95 ? 32.710 5.332 -14.237 1.00 78.19 95 LEU A CA 1
ATOM 739 C C . LEU A 1 95 ? 31.519 4.522 -13.702 1.00 78.19 95 LEU A C 1
ATOM 741 O O . LEU A 1 95 ? 31.276 4.532 -12.504 1.00 78.19 95 LEU A O 1
ATOM 745 N N . LEU A 1 96 ? 30.791 3.812 -14.574 1.00 70.44 96 LEU A N 1
ATOM 746 C CA . LEU A 1 96 ? 29.690 2.908 -14.209 1.0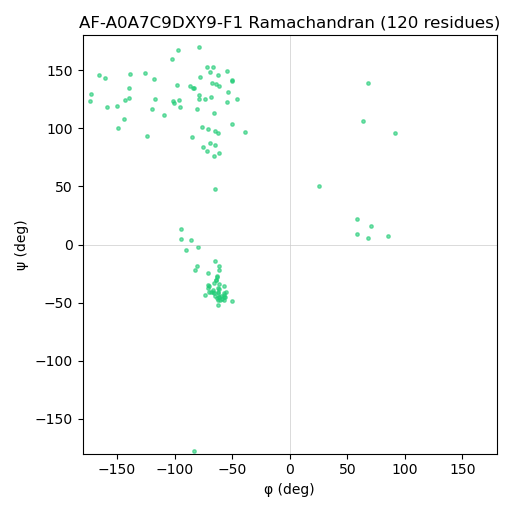0 70.44 96 LEU A CA 1
ATOM 747 C C . LEU A 1 96 ? 30.174 1.642 -13.496 1.00 70.44 96 LEU A C 1
ATOM 749 O O . LEU A 1 96 ? 29.481 1.152 -12.613 1.00 70.44 96 LEU A O 1
ATOM 753 N N . LYS A 1 97 ? 31.342 1.112 -13.873 1.00 67.94 97 LYS A N 1
ATOM 754 C CA . LYS A 1 97 ? 31.976 -0.030 -13.195 1.00 67.94 97 LYS A CA 1
ATOM 755 C C . LYS A 1 97 ? 32.516 0.355 -11.818 1.00 67.94 97 LYS A C 1
ATOM 757 O O . LYS A 1 97 ? 32.413 -0.436 -10.887 1.00 67.94 97 LYS A O 1
ATOM 762 N N . ASP A 1 98 ? 33.053 1.566 -11.699 1.00 75.50 98 ASP A N 1
ATOM 763 C CA . ASP A 1 98 ? 33.594 2.128 -10.458 1.00 75.50 98 ASP A CA 1
ATOM 764 C C . ASP A 1 98 ? 32.487 2.675 -9.541 1.00 75.50 98 ASP A C 1
ATOM 766 O O . ASP A 1 98 ? 32.688 2.845 -8.334 1.00 75.50 98 ASP A O 1
ATOM 770 N N . LEU A 1 99 ? 31.296 2.928 -10.093 1.00 73.69 99 LEU A N 1
ATOM 771 C CA . LEU A 1 99 ? 30.091 3.218 -9.333 1.00 73.69 99 LEU A CA 1
ATOM 772 C C . LEU A 1 99 ? 29.667 1.930 -8.619 1.00 73.69 99 LEU A C 1
ATOM 774 O O . LEU A 1 99 ? 28.853 1.157 -9.117 1.00 73.69 99 LEU A O 1
ATOM 778 N N . HIS A 1 100 ? 30.210 1.708 -7.421 1.00 58.50 100 HIS A N 1
ATOM 779 C CA . HIS A 1 100 ? 29.649 0.782 -6.442 1.00 58.50 100 HIS A CA 1
ATOM 780 C C . HIS A 1 100 ? 28.239 1.257 -6.065 1.00 58.50 100 HIS A C 1
ATOM 782 O O . HIS A 1 100 ? 28.015 1.876 -5.023 1.00 58.50 100 HIS A O 1
ATOM 788 N N . ILE A 1 101 ? 27.271 0.974 -6.933 1.00 61.56 101 ILE A N 1
ATOM 789 C CA . ILE A 1 101 ? 25.866 0.952 -6.571 1.00 61.56 101 ILE A CA 1
ATOM 790 C C . ILE A 1 101 ? 25.766 -0.198 -5.574 1.00 61.56 101 ILE A C 1
ATOM 792 O O . ILE A 1 101 ? 25.736 -1.363 -5.963 1.00 61.56 101 ILE A O 1
ATOM 796 N N . MET A 1 102 ? 25.794 0.122 -4.276 1.00 59.59 102 MET A N 1
ATOM 797 C CA . MET A 1 102 ? 25.319 -0.809 -3.255 1.00 59.59 102 MET A CA 1
ATOM 798 C C . MET A 1 102 ? 23.986 -1.354 -3.751 1.00 59.59 102 MET A C 1
ATOM 800 O O . MET A 1 102 ? 23.131 -0.552 -4.106 1.00 59.59 102 MET A O 1
ATOM 804 N N . GLU A 1 103 ? 23.864 -2.674 -3.835 1.00 58.81 103 GLU A N 1
ATOM 805 C CA . GLU A 1 103 ? 22.739 -3.402 -4.421 1.00 58.81 103 GLU A CA 1
ATOM 806 C C . GLU A 1 103 ? 21.391 -2.732 -4.083 1.00 58.81 103 GLU A C 1
ATOM 808 O O . GLU A 1 103 ? 20.852 -2.879 -2.986 1.00 58.81 103 GLU A O 1
ATOM 813 N N . VAL A 1 104 ? 20.876 -1.904 -5.002 1.00 67.94 104 VAL A N 1
ATOM 814 C CA . VAL A 1 104 ? 19.592 -1.219 -4.820 1.00 67.94 104 VAL A CA 1
ATOM 815 C C . VAL A 1 104 ? 18.526 -2.200 -5.267 1.00 67.94 104 VAL A C 1
ATOM 817 O O . VAL A 1 104 ? 18.187 -2.277 -6.446 1.00 67.94 104 VAL A O 1
ATOM 820 N N . THR A 1 105 ? 18.006 -2.977 -4.324 1.00 71.56 105 THR A N 1
ATOM 821 C CA . THR A 1 105 ? 16.882 -3.872 -4.596 1.00 71.56 105 THR A CA 1
ATOM 822 C C . THR A 1 105 ? 15.601 -3.044 -4.725 1.00 71.56 105 THR A C 1
ATOM 824 O O . THR A 1 105 ? 15.273 -2.290 -3.799 1.00 71.56 105 THR A O 1
ATOM 827 N N . PRO A 1 106 ? 14.849 -3.147 -5.831 1.00 79.25 106 PRO A N 1
ATOM 828 C CA . PRO A 1 106 ? 13.571 -2.462 -5.947 1.00 79.25 106 PRO A CA 1
ATOM 829 C C . PRO A 1 106 ? 12.584 -3.008 -4.909 1.00 79.25 106 PRO A C 1
ATOM 831 O O . PRO A 1 106 ? 12.466 -4.212 -4.718 1.00 79.25 106 PRO A O 1
ATOM 834 N N . SER A 1 107 ? 11.815 -2.137 -4.254 1.00 80.44 107 SER A N 1
ATOM 835 C CA . SER A 1 107 ? 10.804 -2.579 -3.277 1.00 80.44 107 SER A CA 1
ATOM 836 C C . SER A 1 107 ? 9.601 -3.274 -3.929 1.00 80.44 107 SER A C 1
ATOM 838 O O . SER A 1 107 ? 8.898 -4.060 -3.285 1.00 80.44 107 SER A O 1
ATOM 840 N N . PHE A 1 108 ? 9.335 -2.967 -5.203 1.00 87.12 108 PHE A N 1
ATOM 841 C CA . PHE A 1 108 ? 8.140 -3.398 -5.922 1.00 87.12 108 PHE A CA 1
ATOM 842 C C . PHE A 1 108 ? 8.444 -3.819 -7.355 1.00 87.12 108 PHE A C 1
ATOM 844 O O . PHE A 1 108 ? 9.241 -3.194 -8.048 1.00 87.12 108 PHE A O 1
ATOM 851 N N . GLU A 1 109 ? 7.690 -4.805 -7.821 1.00 88.69 109 GLU A N 1
ATOM 852 C CA . GLU A 1 109 ? 7.531 -5.108 -9.239 1.00 88.69 109 GLU A CA 1
ATOM 853 C C . GLU A 1 109 ? 6.258 -4.427 -9.742 1.00 88.69 109 GLU A C 1
ATOM 855 O O . GLU A 1 109 ? 5.175 -4.635 -9.185 1.00 88.69 109 GLU A O 1
ATOM 860 N N . VAL A 1 110 ? 6.367 -3.601 -10.782 1.00 89.19 110 VAL A N 1
ATOM 861 C CA . VAL A 1 110 ? 5.249 -2.797 -11.290 1.00 89.19 110 VAL A CA 1
ATOM 862 C C . VAL A 1 110 ? 4.920 -3.211 -12.715 1.00 89.19 110 VAL A C 1
ATOM 864 O O . VAL A 1 110 ? 5.769 -3.177 -13.600 1.00 89.19 110 VAL A O 1
ATOM 867 N N . TYR A 1 111 ? 3.658 -3.561 -12.945 1.00 86.69 111 TYR A N 1
ATOM 868 C CA . TYR A 1 111 ? 3.151 -3.991 -14.241 1.00 86.69 111 TYR A CA 1
ATOM 869 C C . TYR A 1 111 ? 2.072 -3.025 -14.728 1.00 86.69 111 TYR A C 1
ATOM 871 O O . TYR A 1 111 ? 1.255 -2.533 -13.939 1.00 86.69 111 TYR A O 1
ATOM 879 N N . LEU A 1 112 ? 2.067 -2.769 -16.041 1.00 85.12 112 LEU A N 1
ATOM 880 C CA . LEU A 1 112 ? 1.123 -1.854 -16.681 1.00 85.12 112 LEU A CA 1
ATOM 881 C C . LEU A 1 112 ? -0.337 -2.222 -16.354 1.00 85.12 112 LEU A C 1
ATOM 883 O O . LEU A 1 112 ? -0.647 -3.413 -16.225 1.00 85.12 112 LEU A O 1
ATOM 887 N N . PRO A 1 113 ? -1.249 -1.234 -16.302 1.00 80.75 113 PRO A N 1
ATOM 888 C CA . PRO A 1 113 ? -2.689 -1.457 -16.190 1.00 80.75 113 PRO A CA 1
ATOM 889 C C . PRO A 1 113 ? -3.221 -2.143 -17.462 1.00 80.75 113 PRO A C 1
ATOM 891 O O . PRO A 1 113 ? -3.774 -1.511 -18.357 1.00 80.75 113 PRO A O 1
ATOM 894 N N . ASN A 1 114 ? -2.990 -3.446 -17.613 1.00 67.62 114 ASN A N 1
ATOM 895 C CA . ASN A 1 114 ? -3.390 -4.184 -18.804 1.00 67.62 114 ASN A CA 1
ATOM 896 C C . ASN A 1 114 ? -4.686 -4.956 -18.542 1.00 67.62 114 ASN A C 1
ATOM 898 O O . ASN A 1 114 ? -4.723 -5.848 -17.694 1.00 67.62 114 ASN A O 1
ATOM 902 N N . SER A 1 115 ? -5.723 -4.693 -19.342 1.00 58.91 115 SER A N 1
ATOM 903 C CA . SER A 1 115 ? -6.966 -5.482 -19.347 1.00 58.91 115 SER A CA 1
ATOM 904 C C . SER A 1 115 ? -6.747 -6.954 -19.724 1.00 58.91 115 SER A C 1
ATOM 906 O O . SER A 1 115 ? -7.587 -7.805 -19.439 1.00 58.91 115 SER 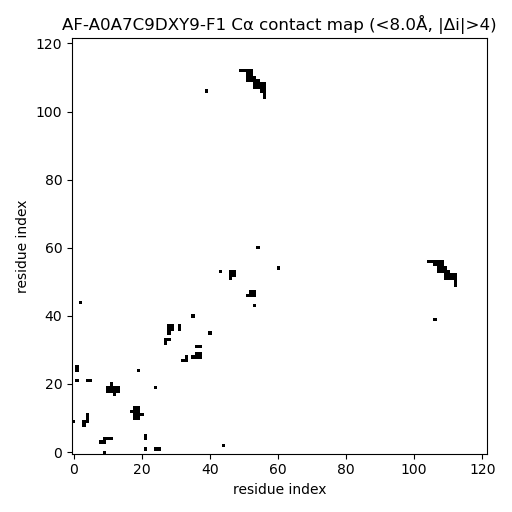A O 1
ATOM 908 N N . LYS A 1 116 ? -5.608 -7.271 -20.351 1.00 62.62 116 LYS A N 1
ATOM 909 C CA . LYS A 1 116 ? -5.171 -8.623 -20.710 1.00 62.62 116 LYS A CA 1
ATOM 910 C C . LYS A 1 116 ? -4.255 -9.269 -19.676 1.00 62.62 116 LYS A C 1
ATOM 912 O O . LYS A 1 116 ? -3.781 -10.370 -19.953 1.00 62.62 116 LYS A O 1
ATOM 917 N N . PHE A 1 117 ? -3.996 -8.642 -18.521 1.00 63.16 117 PHE A N 1
ATOM 918 C CA . PHE A 1 117 ? -3.323 -9.328 -17.417 1.00 63.16 117 PHE A CA 1
ATOM 919 C C . PHE A 1 117 ? -4.233 -10.455 -16.918 1.00 63.16 117 PHE A C 1
ATOM 921 O O . PHE A 1 117 ? -5.051 -10.306 -16.012 1.00 63.16 117 PHE A O 1
ATOM 928 N N . ARG A 1 118 ? -4.126 -11.607 -17.572 1.00 56.19 118 ARG A N 1
ATOM 929 C CA . ARG A 1 118 ? -4.649 -12.864 -17.078 1.00 56.19 118 ARG A CA 1
ATOM 930 C C . ARG A 1 118 ? -3.607 -13.342 -16.089 1.00 56.19 118 ARG A C 1
ATOM 932 O O . ARG A 1 118 ? -2.483 -13.623 -16.493 1.00 56.19 118 ARG A O 1
ATOM 939 N N . LYS A 1 119 ? -3.982 -13.452 -14.810 1.00 55.97 119 LYS A N 1
ATOM 940 C CA . LYS A 1 119 ? -3.333 -14.431 -13.936 1.00 55.97 119 LYS A CA 1
ATOM 941 C C . LYS A 1 119 ? -3.394 -15.737 -14.721 1.00 55.97 119 LYS A C 1
ATOM 943 O O . LYS A 1 119 ? -4.488 -16.268 -14.907 1.00 55.97 119 LYS A O 1
ATOM 948 N N . THR A 1 120 ? -2.284 -16.158 -15.318 1.00 46.97 120 THR A N 1
ATOM 949 C CA . THR A 1 120 ? -2.212 -17.473 -15.944 1.00 46.97 120 THR A CA 1
ATOM 950 C C . THR A 1 120 ? -2.632 -18.451 -14.860 1.00 46.97 120 THR A C 1
ATOM 952 O O . THR A 1 120 ? -2.122 -18.367 -13.741 1.00 46.97 120 THR A O 1
ATOM 955 N N . SER A 1 121 ? -3.677 -19.232 -15.142 1.00 35.12 121 SER A N 1
ATOM 956 C CA . SER A 1 121 ? -4.282 -20.135 -14.168 1.00 35.12 121 SER A CA 1
ATOM 957 C C . SER A 1 121 ? -3.207 -20.998 -13.492 1.00 35.12 121 SER A C 1
ATOM 959 O O . SER A 1 121 ? -2.250 -21.370 -14.173 1.00 35.12 121 SER A O 1
ATOM 961 N N . PRO A 1 122 ? -3.349 -21.250 -12.177 1.00 44.00 122 PRO A N 1
ATOM 962 C CA . PRO A 1 122 ? -2.361 -21.964 -11.370 1.00 44.00 122 PRO A CA 1
ATOM 963 C C . PRO A 1 122 ? -2.063 -23.378 -11.874 1.00 44.00 122 PRO A C 1
ATOM 965 O O . PRO A 1 122 ? -2.978 -24.005 -12.457 1.00 44.00 122 PRO A O 1
#

Radius of gyration: 21.42 Å; Cα contacts (8 Å, |Δi|>4): 67; chains: 1; bounding box: 49×42×53 Å